Protein AF-A0A2D4H016-F1 (afdb_monomer_lite)

Organism: Micrurus corallinus (NCBI:txid54390)

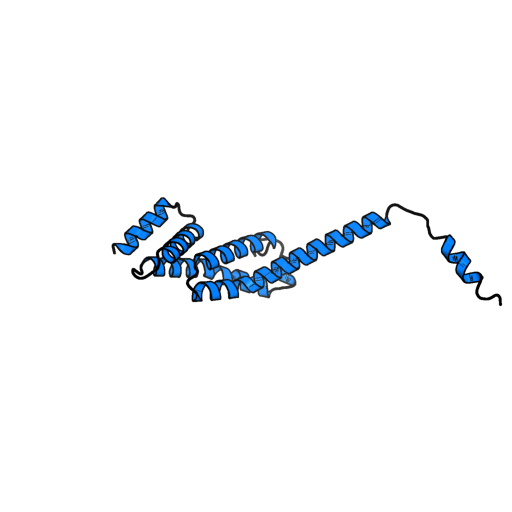InterPro domains:
  IPR033370 Conserved oligomeric Golgi complex subunit 1 [PTHR31658] (6-157)

Foldseek 3Di:
DPPPVVVVVVVPPPPPDDVVVVVVVVVVVVVVVVVVVLVVLVVLLVCLVVVLVVCVVVLQLLSSLVSLVSNVVSCVVQVCDPPDPDHRVVCVVPVVSNVSNVVSVVSLVVSLVSLLVVLQDPPDDPVSVVSSLVSNCSSVVDDNVVSVVVSVVSNVD

Structure (mmCIF, N/CA/C/O backbone):
data_AF-A0A2D4H016-F1
#
_entry.id   AF-A0A2D4H016-F1
#
loop_
_atom_site.group_PDB
_atom_site.id
_atom_site.type_symbol
_atom_site.label_atom_id
_atom_site.label_alt_id
_atom_site.label_comp_id
_atom_site.label_asym_id
_atom_site.label_entity_id
_atom_site.label_seq_id
_atom_site.pdbx_PDB_ins_code
_atom_site.Cartn_x
_atom_site.Cartn_y
_atom_site.Cartn_z
_atom_site.occupancy
_atom_site.B_iso_or_equiv
_atom_site.auth_seq_id
_atom_site.auth_comp_id
_atom_site.auth_asym_id
_atom_site.auth_atom_id
_atom_site.pdbx_PDB_model_num
ATOM 1 N N . LEU A 1 1 ? 37.019 41.163 -54.497 1.00 50.53 1 LEU A N 1
ATOM 2 C CA . LEU A 1 1 ? 35.552 41.278 -54.303 1.00 50.53 1 LEU A CA 1
ATOM 3 C C . LEU A 1 1 ? 34.779 40.263 -55.169 1.00 50.53 1 LEU A C 1
ATOM 5 O O . LEU A 1 1 ? 33.778 40.621 -55.766 1.00 50.53 1 LEU A O 1
ATOM 9 N N . GLU A 1 2 ? 35.175 38.981 -55.203 1.00 45.81 2 GLU A N 1
ATOM 10 C CA . GLU A 1 2 ? 34.427 37.949 -55.966 1.00 45.81 2 GLU A CA 1
ATOM 11 C C . GLU A 1 2 ? 34.214 36.617 -55.222 1.00 45.81 2 GLU A C 1
ATOM 13 O O . GLU A 1 2 ? 33.361 35.827 -55.610 1.00 45.81 2 GLU A O 1
ATOM 18 N N . ALA A 1 3 ? 34.868 36.389 -54.079 1.00 50.22 3 ALA A N 1
ATOM 19 C CA . ALA A 1 3 ? 34.752 35.121 -53.349 1.00 50.22 3 ALA A CA 1
ATOM 20 C C . ALA A 1 3 ? 33.462 34.965 -52.508 1.00 50.22 3 ALA A C 1
ATOM 22 O O . ALA A 1 3 ? 33.217 33.899 -51.952 1.00 50.22 3 ALA A O 1
ATOM 23 N N . VAL A 1 4 ? 32.614 35.999 -52.412 1.00 50.19 4 VAL A N 1
ATOM 24 C CA . VAL A 1 4 ? 31.429 35.990 -51.522 1.00 50.19 4 VAL A CA 1
ATOM 25 C C . VAL A 1 4 ? 30.113 35.707 -52.267 1.00 50.19 4 VAL A C 1
ATOM 27 O O . VAL A 1 4 ? 29.135 35.296 -51.648 1.00 50.19 4 VAL A O 1
ATOM 30 N N . ARG A 1 5 ? 30.070 35.810 -53.606 1.00 50.38 5 ARG A N 1
ATOM 31 C CA . ARG A 1 5 ? 28.840 35.512 -54.377 1.00 50.38 5 ARG A CA 1
ATOM 32 C C . ARG A 1 5 ? 28.595 34.014 -54.602 1.00 50.38 5 ARG A C 1
ATOM 34 O O . ARG A 1 5 ? 27.451 33.609 -54.783 1.00 50.38 5 ARG A O 1
ATOM 41 N N . GLY A 1 6 ? 29.629 33.174 -54.512 1.00 46.69 6 GLY A N 1
ATOM 42 C CA . GLY A 1 6 ? 29.517 31.727 -54.752 1.00 46.69 6 GLY A CA 1
ATOM 43 C C . GLY A 1 6 ? 28.760 30.939 -53.672 1.00 46.69 6 GLY A C 1
ATOM 44 O O . GLY A 1 6 ? 28.249 29.854 -53.948 1.00 46.69 6 GLY A O 1
ATOM 45 N N . LEU A 1 7 ? 28.634 31.475 -52.453 1.00 48.06 7 LEU A N 1
ATOM 46 C CA . LEU A 1 7 ? 28.024 30.754 -51.325 1.00 48.06 7 LEU A CA 1
ATOM 47 C C . LEU A 1 7 ? 26.525 31.035 -51.136 1.00 48.06 7 LEU A C 1
ATOM 49 O O . LEU A 1 7 ? 25.839 30.248 -50.485 1.00 48.06 7 LEU A O 1
ATOM 53 N N . GLN A 1 8 ? 25.975 32.087 -51.753 1.00 49.16 8 GLN A N 1
ATOM 54 C CA . GLN A 1 8 ? 24.530 32.353 -51.711 1.00 49.16 8 GLN A CA 1
ATOM 55 C C . GLN A 1 8 ? 23.734 31.529 -52.738 1.00 49.16 8 GLN A C 1
ATOM 57 O O . GLN A 1 8 ? 22.584 31.179 -52.471 1.00 49.16 8 GLN A O 1
ATOM 62 N N . GLN A 1 9 ? 24.348 31.108 -53.851 1.00 46.34 9 GLN A N 1
ATOM 63 C CA . GLN A 1 9 ? 23.662 30.337 -54.900 1.00 46.34 9 GLN A CA 1
ATOM 64 C C . GLN A 1 9 ? 23.293 28.903 -54.460 1.00 46.34 9 GLN A C 1
ATOM 66 O O . GLN A 1 9 ? 22.340 28.317 -54.974 1.00 46.34 9 GLN A O 1
ATOM 71 N N . ARG A 1 10 ? 24.007 28.322 -53.480 1.00 46.31 10 ARG A N 1
ATOM 72 C CA . ARG A 1 10 ? 23.733 26.958 -52.980 1.00 46.31 10 ARG A CA 1
ATOM 73 C C . ARG A 1 10 ? 22.577 26.873 -51.982 1.00 46.31 10 ARG A C 1
ATOM 75 O O . ARG A 1 10 ? 22.064 25.781 -51.757 1.00 46.31 10 ARG A O 1
ATOM 82 N N . ARG A 1 11 ? 22.115 27.995 -51.417 1.00 47.72 11 ARG A N 1
ATOM 83 C CA . ARG A 1 11 ? 21.019 27.992 -50.430 1.00 47.72 11 ARG A CA 1
ATOM 84 C C . ARG A 1 11 ? 19.624 27.966 -51.070 1.00 47.72 11 ARG A C 1
ATOM 86 O O . ARG A 1 11 ? 18.659 27.615 -50.399 1.00 47.72 11 ARG A O 1
ATOM 93 N N . ALA A 1 12 ? 19.515 28.266 -52.365 1.00 45.97 12 ALA A N 1
ATOM 94 C CA . ALA A 1 12 ? 18.236 28.334 -53.077 1.00 45.97 12 ALA A CA 1
ATOM 95 C C . ALA A 1 12 ? 17.761 26.999 -53.691 1.00 45.97 12 ALA A C 1
ATOM 97 O O . ALA A 1 12 ? 16.642 26.931 -54.187 1.00 45.97 12 ALA A O 1
ATOM 98 N N . ARG A 1 13 ? 18.566 25.924 -53.652 1.00 48.22 13 ARG A N 1
ATOM 99 C CA . ARG A 1 13 ? 18.246 24.644 -54.327 1.00 48.22 13 ARG A CA 1
ATOM 100 C C . ARG A 1 13 ? 17.843 23.481 -53.411 1.00 48.22 13 ARG A C 1
ATOM 102 O O . ARG A 1 13 ? 17.647 22.378 -53.898 1.00 48.22 13 ARG A O 1
ATOM 109 N N . GLY A 1 14 ? 17.688 23.723 -52.108 1.00 45.81 14 GLY A N 1
ATOM 110 C CA . GLY A 1 14 ? 17.360 22.687 -51.115 1.00 45.81 14 GLY A CA 1
ATOM 111 C C . GLY A 1 14 ? 15.971 22.791 -50.477 1.00 45.81 14 GLY A C 1
ATOM 112 O O . GLY A 1 14 ? 15.747 22.173 -49.444 1.00 45.81 14 GLY A O 1
ATOM 113 N N . ARG A 1 15 ? 15.047 23.593 -51.026 1.00 53.31 15 ARG A N 1
ATOM 114 C CA . ARG A 1 15 ? 13.637 23.606 -50.597 1.00 53.31 15 ARG A CA 1
ATOM 115 C C . ARG A 1 15 ? 12.779 22.860 -51.610 1.00 53.31 15 ARG A C 1
ATOM 117 O O . ARG A 1 15 ? 11.963 23.445 -52.308 1.00 53.31 15 ARG A O 1
ATOM 124 N N . THR A 1 16 ? 12.963 21.550 -51.662 1.00 45.12 16 THR A N 1
ATOM 125 C CA . THR A 1 16 ? 11.861 20.650 -51.984 1.00 45.12 16 THR A CA 1
ATOM 126 C C . THR A 1 16 ? 11.150 20.355 -50.669 1.00 45.12 16 THR A C 1
ATOM 128 O O . THR A 1 16 ? 11.602 19.589 -49.822 1.00 45.12 16 THR A O 1
ATOM 131 N N . THR A 1 17 ? 10.054 21.071 -50.454 1.00 52.75 17 THR A N 1
ATOM 132 C CA . THR A 1 17 ? 9.052 20.788 -49.431 1.00 52.75 17 THR A CA 1
ATOM 133 C C . THR A 1 17 ? 8.451 19.412 -49.704 1.00 52.75 17 THR A C 1
ATOM 135 O O . THR A 1 17 ? 7.525 19.280 -50.499 1.00 52.75 17 THR A O 1
ATOM 138 N N . GLY A 1 18 ? 9.014 18.382 -49.078 1.00 43.91 18 GLY A N 1
ATOM 139 C CA . GLY A 1 18 ? 8.369 17.083 -48.920 1.00 43.91 18 GLY A CA 1
ATOM 140 C C . GLY A 1 18 ? 7.632 17.030 -47.572 1.00 43.91 18 GLY A C 1
ATOM 141 O O . GLY A 1 18 ? 8.191 17.488 -46.573 1.00 43.91 18 GLY A O 1
ATOM 142 N N . PRO A 1 19 ? 6.424 16.446 -47.489 1.00 48.22 19 PRO A N 1
ATOM 143 C CA . PRO A 1 19 ? 5.633 16.340 -46.253 1.00 48.22 19 PRO A CA 1
ATOM 144 C C . PRO A 1 19 ? 6.236 15.403 -45.179 1.00 48.22 19 PRO A C 1
ATOM 146 O O . PRO A 1 19 ? 5.604 15.131 -44.166 1.00 48.22 19 PRO A O 1
ATOM 149 N N . ALA A 1 20 ? 7.466 14.910 -45.356 1.00 49.09 20 ALA A N 1
ATOM 150 C CA . ALA A 1 20 ? 8.107 13.955 -44.448 1.00 49.09 20 ALA A CA 1
ATOM 151 C C . ALA A 1 20 ? 8.695 14.589 -43.166 1.00 49.09 20 ALA A C 1
ATOM 153 O O . ALA A 1 20 ? 8.861 13.903 -42.159 1.00 49.09 20 ALA A O 1
ATOM 154 N N . ALA A 1 21 ? 9.004 15.893 -43.174 1.00 48.84 21 ALA A N 1
ATOM 155 C CA . ALA A 1 21 ? 9.687 16.552 -42.054 1.00 48.84 21 ALA A CA 1
ATOM 156 C C . ALA A 1 21 ? 8.771 16.872 -40.853 1.00 48.84 21 ALA A C 1
ATOM 158 O O . ALA A 1 21 ? 9.262 16.996 -39.731 1.00 48.84 21 ALA A O 1
ATOM 159 N N . SER A 1 22 ? 7.457 17.004 -41.061 1.00 50.78 22 SER A N 1
ATOM 160 C CA . SER A 1 22 ? 6.478 17.155 -39.972 1.00 50.78 22 SER A CA 1
ATOM 161 C C . SER A 1 22 ? 6.244 15.826 -39.251 1.00 50.78 22 SER A C 1
ATOM 163 O O . SER A 1 22 ? 6.325 15.775 -38.027 1.00 50.78 22 SER A O 1
ATOM 165 N N . SER A 1 23 ? 6.100 14.732 -40.004 1.00 50.94 23 SER A N 1
ATOM 166 C CA . SER A 1 23 ? 5.832 13.399 -39.448 1.00 50.94 23 SER A CA 1
ATOM 167 C C . SER A 1 23 ? 7.000 12.850 -38.604 1.00 50.94 23 SER A C 1
ATOM 169 O O . SER A 1 23 ? 6.782 12.217 -37.570 1.00 50.94 23 SER A O 1
ATOM 171 N N . GLN A 1 24 ? 8.254 13.169 -38.962 1.00 51.47 24 GLN A N 1
ATOM 172 C CA . GLN A 1 24 ? 9.437 12.818 -38.155 1.00 51.47 24 GLN A CA 1
ATOM 173 C C . GLN A 1 24 ? 9.555 13.629 -36.851 1.00 51.47 24 GLN A C 1
ATOM 175 O O . GLN A 1 24 ? 10.014 13.102 -35.842 1.00 51.47 24 GLN A O 1
ATOM 180 N N . ARG A 1 25 ? 9.127 14.899 -36.837 1.00 51.56 25 ARG A N 1
ATOM 181 C CA . ARG A 1 25 ? 9.142 15.724 -35.614 1.00 51.56 25 ARG A CA 1
ATOM 182 C C . ARG A 1 25 ? 8.066 15.285 -34.624 1.00 51.56 25 ARG A C 1
ATOM 184 O O . ARG A 1 25 ? 8.356 15.144 -33.439 1.00 51.56 25 ARG A O 1
ATOM 191 N N . GLU A 1 26 ? 6.864 15.000 -35.117 1.00 54.19 26 GLU A N 1
ATOM 192 C CA . GLU A 1 26 ? 5.745 14.505 -34.304 1.00 54.19 26 GLU A CA 1
ATOM 193 C C . GLU A 1 26 ? 6.074 13.163 -33.635 1.00 54.19 26 GLU A C 1
ATOM 195 O O . GLU A 1 26 ? 5.835 12.987 -32.441 1.00 54.19 26 GLU A O 1
ATOM 200 N N . THR A 1 27 ? 6.713 12.244 -34.365 1.00 56.69 27 THR A N 1
ATOM 201 C CA . THR A 1 27 ? 7.153 10.948 -33.817 1.00 56.69 27 THR A CA 1
ATOM 202 C C . THR A 1 27 ? 8.258 11.091 -32.768 1.00 56.69 27 THR A C 1
ATOM 204 O O . THR A 1 27 ? 8.210 10.409 -31.742 1.00 56.69 27 THR A O 1
ATOM 207 N N . THR A 1 28 ? 9.214 12.014 -32.948 1.00 62.28 28 THR A N 1
ATOM 208 C CA . THR A 1 28 ? 10.229 12.289 -31.915 1.00 62.28 28 THR A CA 1
ATOM 209 C C . THR A 1 28 ? 9.640 12.915 -30.647 1.00 62.28 28 THR A C 1
ATOM 211 O O . THR A 1 28 ? 9.977 12.463 -29.552 1.00 62.28 28 THR A O 1
ATOM 214 N N . CYS A 1 29 ? 8.712 13.873 -30.763 1.00 62.81 29 CYS A N 1
ATOM 215 C CA . CYS A 1 29 ? 8.044 14.485 -29.608 1.00 62.81 29 CYS A CA 1
ATOM 216 C C . CYS A 1 29 ? 7.231 13.457 -28.807 1.00 62.81 29 CYS A C 1
ATOM 218 O O . CYS A 1 29 ? 7.404 13.353 -27.595 1.00 62.81 29 CYS A O 1
ATOM 220 N N . GLN A 1 30 ? 6.445 12.608 -29.480 1.00 66.44 30 GLN A N 1
ATOM 221 C CA . GLN A 1 30 ? 5.689 11.540 -28.813 1.00 66.44 30 GLN A CA 1
ATOM 222 C C . GLN A 1 30 ? 6.597 10.512 -28.122 1.00 66.44 30 GLN A C 1
ATOM 224 O O . GLN A 1 30 ? 6.234 9.956 -27.084 1.00 66.44 30 GLN A O 1
ATOM 229 N N . SER A 1 31 ? 7.782 10.232 -28.675 1.00 72.69 31 SER A N 1
ATOM 230 C CA . SER A 1 31 ? 8.748 9.331 -28.033 1.00 72.69 31 SER A CA 1
ATOM 231 C C . SER A 1 31 ? 9.376 9.939 -26.772 1.00 72.69 31 SER A C 1
ATOM 233 O O . SER A 1 31 ? 9.548 9.235 -25.777 1.00 72.69 31 SER A O 1
ATOM 235 N N . GLN A 1 32 ? 9.642 11.251 -26.772 1.00 79.31 32 GLN A N 1
ATOM 236 C CA . GLN A 1 32 ? 10.148 11.974 -25.604 1.00 79.31 32 GLN A CA 1
ATOM 237 C C . GLN A 1 32 ? 9.106 12.061 -24.488 1.00 79.31 32 GLN A C 1
ATOM 239 O O . GLN A 1 32 ? 9.435 11.806 -23.335 1.00 79.31 32 GLN A O 1
ATOM 244 N N . GLU A 1 33 ? 7.845 12.350 -24.806 1.00 82.88 33 GLU A N 1
ATOM 245 C CA . GLU A 1 33 ? 6.759 12.375 -23.816 1.00 82.88 33 GLU A CA 1
ATOM 246 C C . GLU A 1 33 ? 6.587 11.021 -23.123 1.00 82.88 33 GLU A C 1
ATOM 248 O O . GLU A 1 33 ? 6.489 10.954 -21.898 1.00 82.88 33 GLU A O 1
ATOM 253 N N . LYS A 1 34 ? 6.634 9.925 -23.891 1.00 81.62 34 LYS A N 1
ATOM 254 C CA . LYS A 1 34 ? 6.607 8.560 -23.343 1.00 81.62 34 LYS A CA 1
ATOM 255 C C . LYS A 1 34 ? 7.812 8.284 -22.445 1.00 81.62 34 LYS A C 1
ATOM 257 O O . LYS A 1 34 ? 7.646 7.687 -21.384 1.00 81.62 34 LYS A O 1
ATOM 262 N N . PHE A 1 35 ? 9.001 8.747 -22.832 1.00 84.31 35 PHE A N 1
ATOM 263 C CA . PHE A 1 35 ? 10.209 8.623 -22.017 1.00 84.31 35 PHE A CA 1
ATOM 264 C C . PHE A 1 35 ? 10.095 9.394 -20.694 1.00 84.31 35 PHE A C 1
ATOM 266 O O . PHE A 1 35 ? 10.361 8.830 -19.635 1.00 84.31 35 PHE A O 1
ATOM 273 N N . TYR A 1 36 ? 9.654 10.654 -20.729 1.00 88.06 36 TYR A N 1
ATOM 274 C CA . TYR A 1 36 ? 9.467 11.456 -19.518 1.00 88.06 36 TYR A CA 1
ATOM 275 C C . TYR A 1 36 ? 8.354 10.910 -18.626 1.00 88.06 36 TYR A C 1
ATOM 277 O O . TYR A 1 36 ? 8.505 10.903 -17.407 1.00 88.06 36 TYR A O 1
ATOM 285 N N . CYS A 1 37 ? 7.268 10.402 -19.213 1.00 87.00 37 CYS A N 1
ATOM 286 C CA . CYS A 1 37 ? 6.205 9.732 -18.472 1.00 87.00 37 CYS A CA 1
ATOM 287 C C . CYS A 1 37 ? 6.743 8.496 -17.739 1.00 87.00 37 CYS A C 1
ATOM 289 O O . CYS A 1 37 ? 6.536 8.359 -16.534 1.00 87.00 37 CYS A O 1
ATOM 291 N N . LEU A 1 38 ? 7.511 7.651 -18.433 1.00 86.06 38 LEU A N 1
ATOM 292 C CA . LEU A 1 38 ? 8.148 6.477 -17.841 1.00 86.06 38 LEU A CA 1
ATOM 293 C C . LEU A 1 38 ? 9.123 6.864 -16.718 1.00 86.06 38 LEU A C 1
ATOM 295 O O . LEU A 1 38 ? 9.073 6.300 -15.626 1.00 86.06 38 LEU A O 1
ATOM 299 N N . ALA A 1 39 ? 9.980 7.857 -16.959 1.00 86.81 39 ALA A N 1
ATOM 300 C CA . ALA A 1 39 ? 10.924 8.354 -15.963 1.00 86.81 39 ALA A CA 1
ATOM 301 C C . ALA A 1 39 ? 10.204 8.905 -14.722 1.00 86.81 39 ALA A C 1
ATOM 303 O O . ALA A 1 39 ? 10.610 8.613 -13.600 1.00 86.81 39 ALA A O 1
ATOM 304 N N . ALA A 1 40 ? 9.106 9.645 -14.905 1.00 88.75 40 ALA A N 1
ATOM 305 C CA . ALA A 1 40 ? 8.291 10.154 -13.808 1.00 88.75 40 ALA A CA 1
ATOM 306 C C . ALA A 1 40 ? 7.612 9.025 -13.018 1.00 88.75 40 ALA A C 1
ATOM 308 O O . ALA A 1 40 ? 7.586 9.083 -11.792 1.00 88.75 40 ALA A O 1
ATOM 309 N N . GLN A 1 41 ? 7.109 7.982 -13.686 1.00 87.75 41 GLN A N 1
ATOM 310 C CA . GLN A 1 41 ? 6.530 6.805 -13.027 1.00 87.75 41 GLN A CA 1
ATOM 311 C C . GLN A 1 41 ? 7.569 6.055 -12.187 1.00 87.75 41 GLN A C 1
ATOM 313 O O . GLN A 1 41 ? 7.289 5.707 -11.041 1.00 87.75 41 GLN A O 1
ATOM 318 N N . ILE A 1 42 ? 8.778 5.853 -12.722 1.00 86.81 42 ILE A N 1
ATOM 319 C CA . ILE A 1 42 ? 9.895 5.236 -11.993 1.00 86.81 42 ILE A CA 1
ATOM 320 C C . ILE A 1 42 ? 10.296 6.104 -10.798 1.00 86.81 42 ILE A C 1
ATOM 322 O O . ILE A 1 42 ? 10.430 5.598 -9.685 1.00 86.81 42 ILE A O 1
ATOM 326 N N . GLN A 1 43 ? 10.442 7.413 -11.010 1.00 89.56 43 GLN A N 1
ATOM 327 C CA . GLN A 1 43 ? 10.803 8.349 -9.950 1.00 89.56 43 GLN A CA 1
ATOM 328 C C . GLN A 1 43 ? 9.750 8.361 -8.841 1.00 89.56 43 GLN A C 1
ATOM 330 O O . GLN A 1 43 ? 10.090 8.323 -7.664 1.00 89.56 43 GLN A O 1
ATOM 335 N N . LEU A 1 44 ? 8.467 8.358 -9.202 1.00 89.06 44 LEU A N 1
ATOM 336 C CA . LEU A 1 44 ? 7.375 8.285 -8.243 1.00 89.06 44 LEU A CA 1
ATOM 337 C C . LEU A 1 44 ? 7.420 6.971 -7.454 1.00 89.06 44 LEU A C 1
ATOM 339 O O . LEU A 1 44 ? 7.318 7.008 -6.230 1.00 89.06 44 LEU A O 1
ATOM 343 N N . LEU A 1 45 ? 7.650 5.835 -8.122 1.00 87.94 45 LEU A N 1
ATOM 344 C CA . LEU A 1 45 ? 7.763 4.526 -7.472 1.00 87.94 45 LEU A CA 1
ATOM 345 C C . LEU A 1 45 ? 8.903 4.484 -6.444 1.00 87.94 45 LEU A C 1
ATOM 347 O O . LEU A 1 45 ? 8.727 3.926 -5.365 1.00 87.94 45 LEU A O 1
ATOM 351 N N . LEU A 1 46 ? 10.044 5.108 -6.751 1.00 87.75 46 LEU A N 1
ATOM 352 C CA . LEU A 1 46 ? 11.198 5.174 -5.848 1.00 87.75 46 LEU A CA 1
ATOM 353 C C . LEU A 1 46 ? 10.932 6.001 -4.584 1.00 87.75 46 LEU A C 1
ATOM 355 O O . LEU A 1 46 ? 11.504 5.709 -3.540 1.00 87.75 46 LEU A O 1
ATOM 359 N N . GLN A 1 47 ? 10.068 7.013 -4.669 1.00 89.81 47 GLN A N 1
ATOM 360 C CA . GLN A 1 47 ? 9.760 7.922 -3.558 1.00 89.81 47 GLN A CA 1
ATOM 361 C C . GLN A 1 47 ? 8.639 7.399 -2.646 1.00 89.81 47 GLN A C 1
ATOM 363 O O . GLN A 1 47 ? 8.500 7.845 -1.508 1.00 89.81 47 GLN A O 1
ATOM 368 N N . ILE A 1 48 ? 7.805 6.471 -3.129 1.00 90.94 48 ILE A N 1
ATOM 369 C CA . ILE A 1 48 ? 6.648 5.965 -2.376 1.00 90.94 48 ILE A CA 1
ATOM 370 C C . ILE A 1 48 ? 7.030 5.285 -1.046 1.00 90.94 48 ILE A C 1
ATOM 372 O O . ILE A 1 48 ? 6.376 5.603 -0.054 1.00 90.94 48 ILE A O 1
ATOM 376 N N . PRO A 1 49 ? 8.037 4.393 -0.964 1.00 89.69 49 PRO A N 1
ATOM 377 C CA . PRO A 1 49 ? 8.375 3.703 0.284 1.00 89.69 49 PRO A CA 1
ATOM 378 C C . PRO A 1 49 ? 8.665 4.656 1.449 1.00 89.69 49 PRO A C 1
ATOM 380 O O . PRO A 1 49 ? 8.123 4.476 2.537 1.00 89.69 49 PRO A O 1
ATOM 383 N N . GLU A 1 50 ? 9.455 5.704 1.203 1.00 90.81 50 GLU A N 1
ATOM 384 C CA . GLU A 1 50 ? 9.775 6.729 2.203 1.00 90.81 50 GLU A CA 1
ATOM 385 C C . GLU A 1 50 ? 8.517 7.492 2.631 1.00 90.81 50 GLU A C 1
ATOM 387 O O . GLU A 1 50 ? 8.239 7.620 3.819 1.00 90.81 50 GLU A O 1
ATOM 392 N N . LYS A 1 51 ? 7.674 7.899 1.672 1.00 93.31 51 LYS A N 1
ATOM 393 C CA . LYS A 1 51 ? 6.414 8.595 1.974 1.00 93.31 51 LYS A CA 1
ATOM 394 C C . LYS A 1 51 ? 5.407 7.734 2.733 1.00 93.31 51 LYS A C 1
ATOM 396 O O . LYS A 1 51 ? 4.673 8.264 3.570 1.00 93.31 51 LYS A O 1
ATOM 401 N N . ILE A 1 52 ? 5.343 6.433 2.440 1.00 93.69 52 ILE A N 1
ATOM 402 C CA . ILE A 1 52 ? 4.524 5.483 3.201 1.00 93.69 52 ILE A CA 1
ATOM 403 C C . ILE A 1 52 ? 5.021 5.459 4.641 1.00 93.69 52 ILE A C 1
ATOM 405 O O . ILE A 1 52 ? 4.217 5.643 5.551 1.00 93.69 52 ILE A O 1
ATOM 409 N N . TRP A 1 53 ? 6.330 5.302 4.839 1.00 91.94 53 TRP A N 1
ATOM 410 C CA . TRP A 1 53 ? 6.925 5.254 6.169 1.00 91.94 53 TRP A CA 1
ATOM 411 C C . TRP A 1 53 ? 6.662 6.537 6.966 1.00 91.94 53 TRP A C 1
ATOM 413 O O . TRP A 1 53 ? 6.106 6.467 8.058 1.00 91.94 53 TRP A O 1
ATOM 423 N N . SER A 1 54 ? 6.918 7.715 6.389 1.00 94.50 54 SER A N 1
ATOM 424 C CA . SER A 1 54 ? 6.633 8.999 7.051 1.00 94.50 54 SER A CA 1
ATOM 425 C C . SER A 1 54 ? 5.146 9.183 7.384 1.00 94.50 54 SER A C 1
ATOM 427 O O . SER A 1 54 ? 4.797 9.744 8.425 1.00 94.50 54 SER A O 1
ATOM 429 N N . SER A 1 55 ? 4.247 8.694 6.519 1.00 94.06 55 SER A N 1
ATOM 430 C CA . SER A 1 55 ? 2.800 8.721 6.781 1.00 94.06 55 SER A CA 1
ATOM 431 C C . SER A 1 55 ? 2.422 7.788 7.933 1.00 94.06 55 SER A C 1
ATOM 433 O O . SER A 1 55 ? 1.584 8.147 8.757 1.00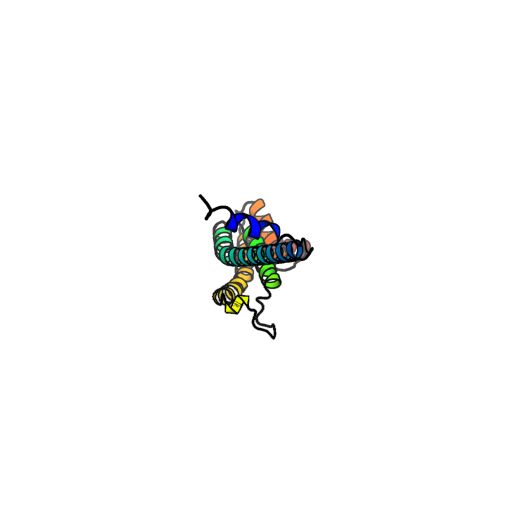 94.06 55 SER A O 1
ATOM 435 N N . MET A 1 56 ? 3.052 6.613 8.019 1.00 93.25 56 MET A N 1
ATOM 436 C CA . MET A 1 56 ? 2.859 5.664 9.117 1.00 93.25 56 MET A CA 1
ATOM 437 C C . MET A 1 56 ? 3.371 6.216 10.451 1.00 93.25 56 MET A C 1
ATOM 439 O O . MET A 1 56 ? 2.652 6.133 11.442 1.00 93.25 56 MET A O 1
ATOM 443 N N . GLU A 1 57 ? 4.550 6.844 10.473 1.00 92.88 57 GLU A N 1
ATOM 444 C CA . GLU A 1 57 ? 5.095 7.515 11.666 1.00 92.88 57 GLU A CA 1
ATOM 445 C C . GLU A 1 57 ? 4.180 8.648 12.152 1.00 92.88 57 GLU A C 1
ATOM 447 O O . GLU A 1 57 ? 3.997 8.846 13.351 1.00 92.88 57 GLU A O 1
ATOM 452 N N . SER A 1 58 ? 3.528 9.343 11.217 1.00 93.12 58 SER A N 1
ATOM 453 C CA . SER A 1 58 ? 2.537 10.384 11.515 1.00 93.12 58 SER A CA 1
ATOM 454 C C . SER A 1 58 ? 1.139 9.833 11.845 1.00 93.12 58 SER A C 1
ATOM 456 O O . SER A 1 58 ? 0.202 10.615 11.988 1.00 93.12 58 SER A O 1
ATOM 458 N N . SER A 1 59 ? 0.964 8.506 11.937 1.00 90.75 59 SER A N 1
ATOM 459 C CA . SER A 1 59 ? -0.326 7.816 12.146 1.00 90.75 59 SER A CA 1
ATOM 460 C C . SER A 1 59 ? -1.401 8.089 11.075 1.00 90.75 59 SER A C 1
ATOM 462 O O . SER A 1 59 ? -2.590 7.870 11.301 1.00 90.75 59 SER A O 1
ATOM 464 N N . GLN A 1 60 ? -1.005 8.537 9.879 1.00 94.00 60 GLN A N 1
ATOM 465 C CA . GLN A 1 60 ? -1.899 8.821 8.748 1.00 94.00 60 GLN A CA 1
ATOM 466 C C . GLN A 1 60 ? -2.067 7.580 7.860 1.00 94.00 60 GLN A C 1
ATOM 468 O O . GLN A 1 60 ? -1.591 7.518 6.720 1.00 94.00 60 GLN A O 1
ATOM 473 N N . TYR A 1 61 ? -2.746 6.556 8.379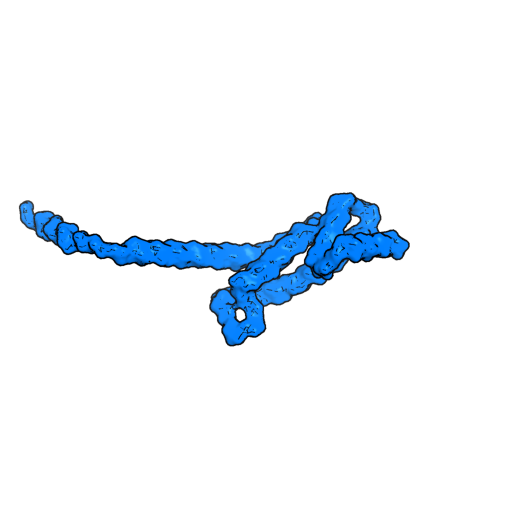 1.00 94.75 61 TYR A N 1
ATOM 474 C CA . TYR A 1 61 ? -2.831 5.250 7.710 1.00 94.75 61 TYR A CA 1
ATOM 475 C C . TYR A 1 61 ? -3.591 5.280 6.380 1.00 94.75 61 TYR A C 1
ATOM 477 O O . TYR A 1 61 ? -3.233 4.554 5.454 1.00 94.75 61 TYR A O 1
ATOM 485 N N . LEU A 1 62 ? -4.589 6.155 6.225 1.00 95.88 62 LEU A N 1
ATOM 486 C CA . LEU A 1 62 ? -5.291 6.304 4.948 1.00 95.88 62 LEU A CA 1
ATOM 487 C C . LEU A 1 62 ? -4.374 6.867 3.853 1.00 95.88 62 LEU A C 1
ATOM 489 O O . LEU A 1 62 ? -4.429 6.416 2.707 1.00 95.88 62 LEU A O 1
ATOM 493 N N . SER A 1 63 ? -3.509 7.824 4.205 1.00 95.81 63 SER A N 1
ATOM 494 C CA . SER A 1 63 ? -2.496 8.364 3.291 1.00 95.81 63 SER A CA 1
ATOM 495 C C . SER A 1 63 ? -1.503 7.274 2.873 1.00 95.81 63 SER A C 1
ATOM 497 O O . SER A 1 63 ? -1.293 7.055 1.677 1.00 95.81 63 SER A O 1
ATOM 499 N N . ALA A 1 64 ? -0.987 6.510 3.844 1.00 95.50 64 ALA A N 1
ATOM 500 C CA . ALA A 1 64 ? -0.108 5.368 3.592 1.00 95.50 64 ALA A CA 1
ATOM 501 C C . ALA A 1 64 ? -0.762 4.335 2.652 1.00 95.50 64 ALA A C 1
ATOM 503 O O . ALA A 1 64 ? -0.145 3.894 1.682 1.00 95.50 64 ALA A O 1
ATOM 504 N N . THR A 1 65 ? -2.039 4.013 2.873 1.00 95.75 65 THR A N 1
ATOM 505 C CA . THR A 1 65 ? -2.809 3.091 2.026 1.00 95.75 65 THR A CA 1
ATOM 506 C C . THR A 1 65 ? -2.989 3.608 0.602 1.00 95.75 65 THR A C 1
ATOM 508 O O . THR A 1 65 ? -2.802 2.851 -0.348 1.00 95.75 65 THR A O 1
ATOM 511 N N . ARG A 1 66 ? -3.287 4.897 0.405 1.00 95.25 66 ARG A N 1
ATOM 512 C CA . ARG A 1 66 ? -3.392 5.488 -0.943 1.00 95.25 66 ARG A CA 1
ATOM 513 C C . ARG A 1 66 ? -2.072 5.402 -1.707 1.00 95.25 66 ARG A C 1
ATOM 515 O O . ARG A 1 66 ? -2.072 5.041 -2.882 1.00 95.25 66 ARG A O 1
ATOM 522 N N . LEU A 1 67 ? -0.956 5.701 -1.041 1.00 94.12 67 LEU A N 1
ATOM 523 C CA . LEU A 1 67 ? 0.383 5.577 -1.622 1.00 94.12 67 LEU A CA 1
ATOM 524 C C . LEU A 1 67 ? 0.716 4.120 -1.970 1.00 94.12 67 LEU A C 1
ATOM 526 O O . LEU A 1 67 ? 1.275 3.855 -3.034 1.00 94.12 67 LEU A O 1
ATOM 530 N N . TYR A 1 68 ? 0.324 3.173 -1.116 1.00 93.50 68 TYR A N 1
ATOM 531 C CA . TYR A 1 68 ? 0.466 1.746 -1.390 1.00 93.50 68 TYR A CA 1
ATOM 532 C C . TYR A 1 68 ? -0.344 1.308 -2.621 1.00 93.50 68 TYR A C 1
ATOM 534 O O . TYR A 1 68 ? 0.208 0.686 -3.528 1.00 93.50 68 TYR A O 1
ATOM 542 N N . LEU A 1 69 ? -1.623 1.682 -2.714 1.00 92.81 69 LEU A N 1
ATOM 543 C CA . LEU A 1 69 ? -2.466 1.351 -3.869 1.00 92.81 69 LEU A CA 1
ATOM 544 C C . LEU A 1 69 ? -1.931 1.985 -5.163 1.00 92.81 69 LEU A C 1
ATOM 546 O O . LEU A 1 69 ? -1.937 1.346 -6.216 1.00 92.81 69 LEU A O 1
ATOM 550 N N . LEU A 1 70 ? -1.397 3.208 -5.082 1.00 91.56 70 LEU A N 1
ATOM 551 C CA . LEU A 1 70 ? -0.706 3.856 -6.196 1.00 91.56 70 LEU A CA 1
ATOM 552 C C . LEU A 1 70 ? 0.542 3.070 -6.623 1.00 91.56 70 LEU A C 1
ATOM 554 O O . LEU A 1 70 ? 0.747 2.870 -7.817 1.00 91.56 70 LEU A O 1
ATOM 558 N N . CYS A 1 71 ? 1.344 2.577 -5.675 1.00 89.81 71 CYS A N 1
ATOM 559 C CA . CYS A 1 71 ? 2.484 1.700 -5.960 1.00 89.81 71 CYS A CA 1
ATOM 560 C C . CYS A 1 71 ? 2.046 0.432 -6.704 1.00 89.81 71 CYS A C 1
ATOM 562 O O . CYS A 1 71 ? 2.640 0.082 -7.724 1.00 89.81 71 CYS A O 1
ATOM 564 N N . CYS A 1 72 ? 0.968 -0.219 -6.254 1.00 88.75 72 CYS A N 1
ATOM 565 C CA . CYS A 1 72 ? 0.400 -1.382 -6.939 1.00 88.75 72 CYS A CA 1
ATOM 566 C C . CYS A 1 72 ? -0.029 -1.052 -8.376 1.00 88.75 72 CYS A C 1
ATOM 568 O O . CYS A 1 72 ? 0.257 -1.822 -9.292 1.00 88.75 72 CYS A O 1
ATOM 570 N N . HIS A 1 73 ? -0.664 0.101 -8.589 1.00 89.25 73 HIS A N 1
ATOM 571 C CA . HIS A 1 73 ? -1.069 0.543 -9.921 1.00 89.25 73 HIS A CA 1
ATOM 572 C C . HIS A 1 73 ? 0.136 0.821 -10.835 1.00 89.25 73 HIS A C 1
ATOM 574 O O . HIS A 1 73 ? 0.187 0.329 -11.962 1.00 89.25 73 HIS A O 1
ATOM 580 N N . LEU A 1 74 ? 1.143 1.548 -10.337 1.00 86.88 74 LEU A N 1
ATOM 581 C CA . LEU A 1 74 ? 2.382 1.830 -11.069 1.00 86.88 74 LEU A CA 1
ATOM 582 C C . LEU A 1 74 ? 3.138 0.547 -11.423 1.00 86.88 74 LEU A C 1
ATOM 584 O O . LEU A 1 74 ? 3.679 0.446 -12.521 1.00 86.88 74 LEU A O 1
ATOM 588 N N . ARG A 1 75 ? 3.134 -0.453 -10.534 1.00 83.88 75 ARG A N 1
ATOM 589 C CA . ARG A 1 75 ? 3.727 -1.767 -10.807 1.00 83.88 75 ARG A CA 1
ATOM 590 C C . ARG A 1 75 ? 3.090 -2.439 -12.023 1.00 83.88 75 ARG A C 1
ATOM 592 O O . ARG A 1 75 ? 3.818 -2.956 -12.868 1.00 83.88 75 ARG A O 1
ATOM 599 N N . GLY A 1 76 ? 1.760 -2.380 -12.121 1.00 83.19 76 GLY A N 1
ATOM 600 C CA . GLY A 1 76 ? 1.010 -2.894 -13.268 1.00 83.19 76 GLY A CA 1
AT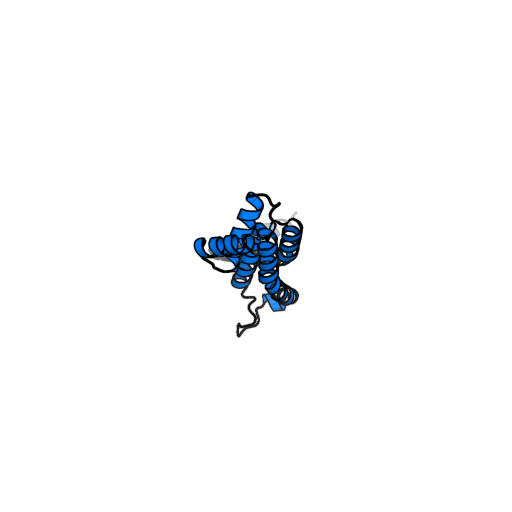OM 601 C C . GLY A 1 76 ? 1.307 -2.127 -14.559 1.00 83.19 76 GLY A C 1
ATOM 602 O O . GLY A 1 76 ? 1.534 -2.744 -15.597 1.00 83.19 76 GLY A O 1
ATOM 603 N N . LEU A 1 77 ? 1.387 -0.792 -14.495 1.00 82.69 77 LEU A N 1
ATOM 604 C CA . LEU A 1 77 ? 1.730 0.045 -15.655 1.00 82.69 77 LEU A CA 1
ATOM 605 C C . LEU A 1 77 ? 3.148 -0.218 -16.180 1.00 82.69 77 LEU A C 1
ATOM 607 O O . LEU A 1 77 ? 3.363 -0.260 -17.389 1.00 82.69 77 LEU A O 1
ATOM 611 N N . LEU A 1 78 ? 4.107 -0.412 -15.275 1.00 79.44 78 LEU A N 1
ATOM 612 C CA . LEU A 1 78 ? 5.516 -0.646 -15.596 1.00 79.44 78 LEU A CA 1
ATOM 613 C C . LEU A 1 78 ? 5.832 -2.126 -15.887 1.00 79.44 78 LEU A C 1
ATOM 615 O O . LEU A 1 78 ? 6.986 -2.454 -16.174 1.00 79.44 78 LEU A O 1
ATOM 619 N N . GLN A 1 79 ? 4.828 -3.013 -15.805 1.00 73.00 79 GLN A N 1
ATOM 620 C CA . GLN A 1 79 ? 4.959 -4.465 -15.981 1.00 73.00 79 GLN A CA 1
ATOM 621 C C . GLN A 1 79 ? 6.131 -5.044 -15.169 1.00 73.00 79 GLN A C 1
ATOM 623 O O . GLN A 1 79 ? 6.920 -5.845 -15.665 1.00 73.00 79 GLN A O 1
ATOM 628 N N . LEU A 1 80 ? 6.286 -4.606 -13.915 1.00 67.38 80 LEU A N 1
ATOM 629 C CA . LEU A 1 80 ? 7.394 -5.046 -13.051 1.00 67.38 80 LEU A CA 1
ATOM 630 C C . LEU A 1 80 ? 7.121 -6.410 -12.394 1.00 67.38 80 LEU A C 1
ATOM 632 O O . LEU A 1 80 ? 7.864 -6.818 -11.501 1.00 67.38 80 LEU A O 1
ATOM 636 N N . ASP A 1 81 ? 6.052 -7.101 -12.792 1.00 62.62 81 ASP A N 1
ATOM 637 C CA . ASP A 1 81 ? 5.721 -8.418 -12.267 1.00 62.62 81 ASP A CA 1
ATOM 638 C C . ASP A 1 81 ? 6.687 -9.468 -12.840 1.00 62.62 81 ASP A C 1
ATOM 640 O O . ASP A 1 81 ? 6.804 -9.675 -14.053 1.00 62.62 81 ASP A O 1
ATOM 644 N N . SER A 1 82 ? 7.377 -10.157 -11.932 1.00 55.44 82 SER A N 1
ATOM 645 C CA . SER A 1 82 ? 8.380 -11.192 -12.212 1.00 55.44 82 SER A CA 1
ATOM 646 C C . SER A 1 82 ? 7.818 -12.466 -12.856 1.00 55.44 82 SER A C 1
ATOM 648 O O . SER A 1 82 ? 8.583 -13.365 -13.192 1.00 55.44 82 SER A O 1
ATOM 650 N N . SER A 1 83 ? 6.496 -12.561 -13.022 1.00 54.00 83 SER A N 1
ATOM 651 C CA . SER A 1 83 ? 5.791 -13.689 -13.641 1.00 54.00 83 SER A CA 1
ATOM 652 C C . SER A 1 83 ? 5.665 -13.581 -15.163 1.00 54.00 83 SER A C 1
ATOM 654 O O . SER A 1 83 ? 5.204 -14.524 -15.806 1.00 54.00 83 SER A O 1
ATOM 656 N N . SER A 1 84 ? 6.060 -12.452 -15.756 1.00 54.53 84 SER A N 1
ATOM 657 C CA . SER A 1 84 ? 6.073 -12.298 -17.208 1.00 54.53 84 SER A CA 1
ATOM 658 C C . SER A 1 84 ? 7.237 -13.088 -17.826 1.00 54.53 84 SER A C 1
ATOM 660 O O . SER A 1 84 ? 8.382 -12.999 -17.392 1.00 54.53 84 SER A O 1
ATOM 662 N N . THR A 1 85 ? 6.949 -13.874 -18.870 1.00 53.22 85 THR A N 1
ATOM 663 C CA . THR A 1 85 ? 7.923 -14.696 -19.624 1.00 53.22 85 THR A CA 1
ATOM 664 C C . THR A 1 85 ? 9.075 -13.875 -20.227 1.00 53.22 85 THR A C 1
ATOM 666 O O . THR A 1 85 ? 10.098 -14.429 -20.625 1.00 53.22 85 THR A O 1
ATOM 669 N N . HIS A 1 86 ? 8.938 -12.548 -20.263 1.00 56.88 86 HIS A N 1
ATOM 670 C CA . HIS A 1 86 ? 9.951 -11.612 -20.723 1.00 56.88 86 HIS A CA 1
ATOM 671 C C . HIS A 1 86 ? 10.359 -10.687 -19.577 1.00 56.88 86 HIS A C 1
ATOM 673 O O . HIS A 1 86 ? 9.535 -9.961 -19.033 1.00 56.88 86 HIS A O 1
ATOM 679 N N . TYR A 1 87 ? 11.647 -10.688 -19.235 1.00 60.88 87 TYR A N 1
ATOM 680 C CA . TYR A 1 87 ? 12.204 -9.769 -18.248 1.00 60.88 87 TYR A CA 1
ATOM 681 C C . TYR A 1 87 ? 11.984 -8.315 -18.701 1.00 60.88 87 TYR A C 1
ATOM 683 O O . TYR A 1 87 ? 12.421 -7.935 -19.790 1.00 60.88 87 TYR A O 1
ATOM 691 N N . SER A 1 88 ? 11.287 -7.511 -17.888 1.00 68.88 88 SER A N 1
ATOM 692 C CA . SER A 1 88 ? 10.971 -6.119 -18.233 1.00 68.88 88 SER A CA 1
ATOM 693 C C . SER A 1 88 ? 12.263 -5.327 -18.499 1.00 68.88 88 SER A C 1
ATOM 695 O O . SER A 1 88 ? 13.162 -5.328 -17.650 1.00 68.88 88 SER A O 1
ATOM 697 N N . PRO A 1 89 ? 12.383 -4.608 -19.634 1.00 70.06 89 PRO A N 1
ATOM 698 C CA . PRO A 1 89 ? 13.584 -3.831 -19.957 1.00 70.06 89 PRO A CA 1
ATOM 699 C C . PRO A 1 89 ? 13.878 -2.758 -18.898 1.00 70.06 89 PRO A C 1
ATOM 701 O O . PRO A 1 89 ? 15.029 -2.388 -18.682 1.00 70.06 89 PRO A O 1
ATOM 704 N N . ILE A 1 90 ? 12.851 -2.312 -18.168 1.00 71.56 90 ILE A N 1
ATOM 705 C CA . ILE A 1 90 ? 12.979 -1.366 -17.055 1.00 71.56 90 ILE A CA 1
ATOM 706 C C . ILE A 1 90 ? 13.718 -2.009 -15.876 1.00 71.56 90 ILE A C 1
ATOM 708 O O . ILE A 1 90 ? 14.590 -1.376 -15.288 1.00 71.56 90 ILE A O 1
ATOM 712 N N . LEU A 1 91 ? 13.429 -3.274 -15.552 1.00 68.31 91 LEU A N 1
ATOM 713 C CA . LEU A 1 91 ? 14.133 -4.016 -14.499 1.00 68.31 91 LEU A CA 1
ATOM 714 C C . LEU A 1 91 ? 15.572 -4.375 -14.892 1.00 68.31 91 LEU A C 1
ATOM 716 O O . LEU A 1 91 ? 16.406 -4.590 -14.012 1.00 68.31 91 LEU A O 1
ATOM 720 N N . ALA A 1 92 ? 15.885 -4.417 -16.192 1.00 69.62 92 ALA A N 1
ATOM 721 C CA . ALA A 1 92 ? 17.260 -4.571 -16.676 1.00 69.62 92 ALA A CA 1
ATOM 722 C C . ALA A 1 92 ? 18.084 -3.308 -16.440 1.00 69.62 92 ALA A C 1
ATOM 724 O O . ALA A 1 92 ? 19.227 -3.391 -16.000 1.00 69.62 92 ALA A O 1
ATOM 725 N N . CYS A 1 93 ? 17.487 -2.140 -16.670 1.00 75.25 93 CYS A N 1
ATOM 726 C CA . CYS A 1 93 ? 18.137 -0.863 -16.401 1.00 75.25 93 CYS A CA 1
ATOM 727 C C . CYS A 1 93 ? 18.154 -0.508 -14.904 1.00 75.25 93 CYS A C 1
ATOM 729 O O . CYS A 1 93 ? 19.100 0.119 -14.435 1.00 75.25 93 CYS A O 1
ATOM 731 N N . PHE A 1 94 ? 17.130 -0.912 -14.146 1.00 77.12 94 PHE A N 1
ATOM 732 C CA . PHE A 1 94 ? 16.935 -0.525 -12.748 1.00 77.12 94 PHE A CA 1
ATOM 733 C C . PHE A 1 94 ? 16.606 -1.736 -11.855 1.00 77.12 94 PHE A C 1
ATOM 735 O O . PHE A 1 94 ? 15.487 -1.854 -11.346 1.00 77.12 94 PHE A O 1
ATOM 742 N N . PRO A 1 95 ? 17.578 -2.624 -11.581 1.00 77.31 95 PRO A N 1
ATOM 743 C CA . PRO A 1 95 ? 17.359 -3.819 -10.758 1.00 77.31 95 PRO A CA 1
ATOM 744 C C . PRO A 1 95 ? 16.929 -3.491 -9.320 1.00 77.31 95 PRO A C 1
ATOM 746 O O . PRO A 1 95 ? 16.251 -4.284 -8.668 1.00 77.31 95 PRO A O 1
ATOM 749 N N . ILE A 1 96 ? 17.256 -2.292 -8.825 1.00 81.19 96 ILE A N 1
ATOM 750 C CA . ILE A 1 96 ? 16.812 -1.832 -7.506 1.00 81.19 96 ILE A CA 1
ATOM 751 C C . ILE A 1 96 ? 15.283 -1.741 -7.391 1.00 81.19 96 ILE A C 1
ATOM 753 O O . ILE A 1 96 ? 14.749 -1.949 -6.302 1.00 81.19 96 ILE A O 1
ATOM 757 N N . LEU A 1 97 ? 14.569 -1.510 -8.501 1.00 77.12 97 LEU A N 1
ATOM 758 C CA . LEU A 1 97 ? 13.106 -1.469 -8.508 1.00 77.12 97 LEU A CA 1
ATOM 759 C C . LEU A 1 97 ? 12.506 -2.832 -8.165 1.00 77.12 97 LEU A C 1
ATOM 761 O O . LEU A 1 97 ? 11.527 -2.877 -7.428 1.00 77.12 97 LEU A O 1
ATOM 765 N N . ALA A 1 98 ? 13.118 -3.939 -8.604 1.00 73.75 98 ALA A N 1
ATOM 766 C CA . ALA A 1 98 ? 12.654 -5.280 -8.243 1.00 73.75 98 ALA A CA 1
ATOM 767 C C . ALA A 1 98 ? 12.691 -5.487 -6.722 1.00 73.75 98 ALA A C 1
ATOM 769 O O . ALA A 1 98 ? 11.733 -5.980 -6.127 1.00 73.75 98 ALA A O 1
ATOM 770 N N . ARG A 1 99 ? 13.774 -5.041 -6.070 1.00 77.06 99 ARG A N 1
ATOM 771 C CA . ARG A 1 99 ? 13.919 -5.135 -4.612 1.00 77.06 99 ARG A CA 1
ATOM 772 C C . ARG A 1 99 ? 12.938 -4.224 -3.872 1.00 77.06 99 ARG A C 1
ATOM 774 O O . ARG A 1 99 ? 12.360 -4.653 -2.879 1.00 77.06 99 ARG A O 1
ATOM 781 N N . GLN A 1 100 ? 12.730 -2.998 -4.355 1.00 77.50 100 GLN A N 1
ATOM 782 C CA . GLN A 1 100 ? 11.766 -2.051 -3.777 1.00 77.50 100 GLN A CA 1
ATOM 783 C C . GLN A 1 100 ? 10.329 -2.572 -3.876 1.00 77.50 100 GLN A C 1
ATOM 785 O O . GLN A 1 100 ? 9.582 -2.540 -2.903 1.00 77.50 100 GLN A O 1
ATOM 790 N N . VAL A 1 101 ? 9.960 -3.128 -5.029 1.00 73.12 101 VAL A N 1
ATOM 791 C CA . VAL A 1 101 ? 8.648 -3.739 -5.260 1.00 73.12 101 VAL A CA 1
ATOM 792 C C . VAL A 1 101 ? 8.425 -4.952 -4.356 1.00 73.12 101 VAL A C 1
ATOM 794 O O . VAL A 1 101 ? 7.342 -5.100 -3.789 1.00 73.12 101 VAL A O 1
ATOM 797 N N . ALA A 1 102 ? 9.442 -5.802 -4.188 1.00 76.44 102 ALA A N 1
ATOM 798 C CA . ALA A 1 102 ? 9.369 -6.936 -3.272 1.00 76.44 102 ALA A CA 1
ATOM 799 C C . ALA A 1 102 ? 9.182 -6.467 -1.820 1.00 76.44 102 ALA A C 1
ATOM 801 O O . ALA A 1 102 ? 8.294 -6.961 -1.127 1.00 76.44 102 ALA A O 1
ATOM 802 N N . ALA A 1 103 ? 9.943 -5.460 -1.382 1.00 75.12 103 ALA A N 1
ATOM 803 C CA . ALA A 1 103 ? 9.798 -4.869 -0.052 1.00 75.12 103 ALA A CA 1
ATOM 804 C C . ALA A 1 103 ? 8.421 -4.214 0.151 1.00 75.12 103 ALA A C 1
ATOM 806 O O . ALA A 1 103 ? 7.848 -4.310 1.235 1.00 75.12 103 ALA A O 1
ATOM 807 N N . ALA A 1 104 ? 7.846 -3.623 -0.901 1.00 75.88 104 ALA A N 1
ATOM 808 C CA . ALA A 1 104 ? 6.541 -2.978 -0.833 1.00 75.88 104 ALA A CA 1
ATOM 809 C C . ALA A 1 104 ? 5.390 -3.944 -0.510 1.00 75.88 104 ALA A C 1
ATOM 811 O O . ALA A 1 104 ? 4.346 -3.505 -0.028 1.00 75.88 104 ALA A O 1
ATOM 812 N N . SER A 1 105 ? 5.572 -5.255 -0.715 1.00 75.06 105 SER A N 1
ATOM 813 C CA . SER A 1 105 ? 4.587 -6.268 -0.311 1.00 75.06 105 SER A CA 1
ATOM 814 C C . SER A 1 105 ? 4.311 -6.255 1.199 1.00 75.06 105 SER A C 1
ATOM 816 O O . SER A 1 105 ? 3.165 -6.446 1.608 1.00 75.06 105 SER A O 1
ATOM 818 N N . HIS A 1 106 ? 5.317 -5.930 2.017 1.00 87.06 106 HIS A N 1
ATOM 819 C CA . HIS A 1 106 ? 5.182 -5.853 3.470 1.00 87.06 106 HIS A CA 1
ATOM 820 C C . HIS A 1 106 ? 4.370 -4.641 3.933 1.00 87.06 106 HIS A C 1
ATOM 822 O O . HIS A 1 106 ? 3.751 -4.697 4.995 1.00 87.06 106 HIS A O 1
ATOM 828 N N . PHE A 1 107 ? 4.298 -3.564 3.140 1.00 90.25 107 PHE A N 1
ATOM 829 C CA . PHE A 1 107 ? 3.538 -2.378 3.537 1.00 90.25 107 PHE A CA 1
ATOM 830 C C . PHE A 1 107 ? 2.052 -2.682 3.733 1.00 90.25 107 PHE A C 1
ATOM 832 O O . PHE A 1 107 ? 1.472 -2.168 4.683 1.00 90.25 107 PHE A O 1
ATOM 839 N N . ARG A 1 108 ? 1.445 -3.567 2.925 1.00 92.50 108 ARG A N 1
ATOM 840 C CA . ARG A 1 108 ? 0.030 -3.951 3.105 1.00 92.50 108 ARG A CA 1
ATOM 841 C C . ARG A 1 108 ? -0.225 -4.493 4.506 1.00 92.50 108 ARG A C 1
ATOM 843 O O . ARG A 1 108 ? -1.112 -3.999 5.194 1.00 92.50 108 ARG A O 1
ATOM 850 N N . SER A 1 109 ? 0.552 -5.493 4.924 1.00 92.81 109 SER A N 1
ATOM 851 C CA . SER A 1 109 ? 0.384 -6.124 6.235 1.00 92.81 109 SER A CA 1
ATOM 852 C C . SER A 1 109 ? 0.678 -5.155 7.372 1.00 92.81 109 SER A C 1
ATOM 854 O O . SER A 1 109 ? -0.084 -5.112 8.333 1.00 92.81 109 SER A O 1
ATOM 856 N N . THR A 1 110 ? 1.732 -4.344 7.254 1.00 94.50 110 THR A N 1
ATOM 857 C CA . THR A 1 110 ? 2.119 -3.418 8.323 1.00 94.50 110 THR A CA 1
ATOM 858 C C . THR A 1 110 ? 1.098 -2.293 8.482 1.00 94.50 110 THR A C 1
ATOM 860 O O . THR A 1 110 ? 0.648 -2.042 9.593 1.00 94.50 110 THR A O 1
ATOM 863 N N . ILE A 1 111 ? 0.656 -1.654 7.389 1.00 94.75 111 ILE A N 1
ATOM 864 C CA . ILE A 1 111 ? -0.371 -0.599 7.451 1.00 94.75 111 ILE A CA 1
ATOM 865 C C . ILE A 1 111 ? -1.681 -1.162 8.021 1.00 94.75 111 ILE A C 1
ATOM 867 O O . ILE A 1 111 ? -2.335 -0.523 8.847 1.00 94.75 111 ILE A O 1
ATOM 871 N N . LEU A 1 112 ? -2.067 -2.375 7.617 1.00 94.19 112 LEU A N 1
ATOM 872 C CA . LEU A 1 112 ? -3.271 -3.030 8.119 1.00 94.19 112 LEU A CA 1
ATOM 873 C C . LEU A 1 112 ? -3.177 -3.356 9.616 1.00 94.19 112 LEU A C 1
ATOM 875 O O . LEU A 1 112 ? -4.114 -3.096 10.368 1.00 94.19 112 LEU A O 1
ATOM 879 N N . GLN A 1 113 ? -2.047 -3.900 10.064 1.00 94.19 113 GLN A N 1
ATOM 880 C CA . GLN A 1 113 ? -1.821 -4.211 11.472 1.00 94.19 113 GLN A CA 1
ATOM 881 C C . GLN A 1 113 ? -1.862 -2.946 12.337 1.00 94.19 113 GLN A C 1
ATOM 883 O O . GLN A 1 113 ? -2.575 -2.912 13.341 1.00 94.19 113 GLN A O 1
ATOM 888 N N . GLU A 1 114 ? -1.142 -1.903 11.932 1.00 94.19 114 GLU A N 1
ATOM 889 C CA . GLU A 1 114 ? -1.054 -0.647 12.678 1.00 94.19 114 GLU A CA 1
ATOM 890 C C . GLU A 1 114 ? -2.397 0.097 12.703 1.00 94.19 114 GLU A C 1
ATOM 892 O O . GLU A 1 114 ? -2.837 0.546 13.760 1.00 94.19 114 GLU A O 1
ATOM 897 N N . SER A 1 115 ? -3.125 0.133 11.580 1.00 93.19 115 SER A N 1
ATOM 898 C CA . SER A 1 115 ? -4.480 0.704 11.548 1.00 93.19 115 SER A CA 1
ATOM 899 C C . SER A 1 115 ? -5.442 -0.043 12.478 1.00 93.19 115 SER A C 1
ATOM 901 O O . SER A 1 115 ? -6.152 0.594 13.256 1.00 93.19 115 SER A O 1
ATOM 903 N N . LYS A 1 116 ? -5.426 -1.384 12.492 1.00 92.19 116 LYS A N 1
ATOM 904 C CA . LYS A 1 116 ? -6.225 -2.185 13.440 1.00 92.19 116 LYS A CA 1
ATOM 905 C C . LYS A 1 116 ? -5.803 -1.982 14.894 1.00 92.19 116 LYS A C 1
ATOM 907 O O . LYS A 1 116 ? -6.657 -2.036 15.777 1.00 92.19 116 LYS A O 1
ATOM 912 N N . SER A 1 117 ? -4.517 -1.756 15.151 1.00 92.31 117 SER A N 1
ATOM 913 C CA . SER A 1 117 ? -4.011 -1.406 16.481 1.00 92.31 117 SER A CA 1
ATOM 914 C C . SER A 1 117 ? -4.584 -0.064 16.947 1.00 92.31 117 SER A C 1
ATOM 916 O O . SER A 1 117 ? -5.177 0.011 18.024 1.00 92.31 117 SER A O 1
ATOM 918 N N . LEU A 1 118 ? -4.537 0.967 16.091 1.00 91.44 118 LEU A N 1
ATOM 919 C CA . LEU A 1 118 ? -5.123 2.279 16.380 1.00 91.44 118 LEU A CA 1
ATOM 920 C C . LEU A 1 118 ? -6.631 2.185 16.650 1.00 91.44 118 LEU A C 1
ATOM 922 O O . LEU A 1 118 ? -7.119 2.807 17.590 1.00 91.44 118 LEU A O 1
ATOM 926 N N . LEU A 1 119 ? -7.369 1.367 15.896 1.00 90.56 119 LEU A N 1
ATOM 927 C CA . LEU A 1 119 ? -8.813 1.179 16.087 1.00 90.56 119 LEU A CA 1
ATOM 928 C C . LEU A 1 119 ? -9.198 0.592 17.460 1.00 90.56 119 LEU A C 1
ATOM 930 O O . LEU A 1 119 ? -10.320 0.813 17.925 1.00 90.56 119 LEU A O 1
ATOM 934 N N . LYS A 1 120 ? -8.287 -0.129 18.124 1.00 89.25 120 LYS A N 1
ATOM 935 C CA . LYS A 1 120 ? -8.486 -0.647 19.491 1.00 89.25 120 LYS A CA 1
ATOM 936 C C . LYS A 1 120 ? -8.259 0.425 20.560 1.00 89.25 120 LYS A C 1
ATOM 938 O O . LYS A 1 120 ? -8.813 0.330 21.656 1.00 89.25 120 LYS A O 1
ATOM 943 N N . CYS A 1 121 ? -7.471 1.455 20.258 1.00 87.06 121 CYS A N 1
ATOM 944 C CA . CYS A 1 121 ? -7.185 2.541 21.187 1.00 87.06 121 CYS A CA 1
ATOM 945 C C . CYS A 1 121 ? -8.417 3.436 21.389 1.00 87.06 121 CYS A C 1
ATOM 947 O O . CYS A 1 121 ? -9.036 3.925 20.446 1.00 87.06 121 CYS A O 1
ATOM 949 N N . ARG A 1 122 ? -8.774 3.691 22.654 1.00 79.62 122 ARG A N 1
ATOM 950 C CA . ARG A 1 122 ? -9.974 4.474 23.009 1.00 79.62 122 ARG A CA 1
ATOM 951 C C . ARG A 1 122 ? -9.761 5.990 22.992 1.00 79.62 122 ARG A C 1
ATOM 953 O O . ARG A 1 122 ? -10.741 6.722 23.011 1.00 79.62 122 ARG A O 1
ATOM 960 N N . THR A 1 123 ? -8.514 6.448 22.960 1.00 83.12 123 THR A N 1
ATOM 961 C CA . THR A 1 123 ? -8.117 7.860 23.117 1.00 83.1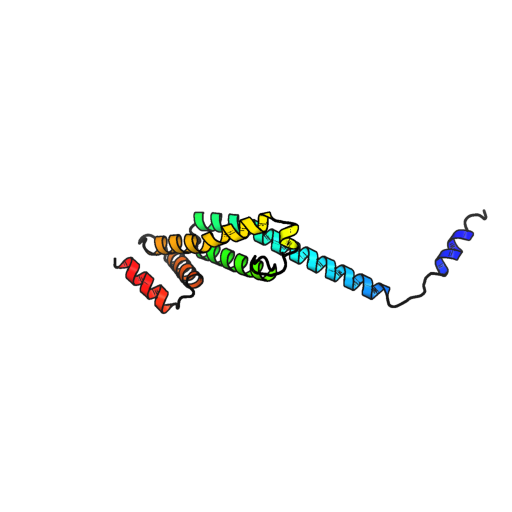2 123 THR A CA 1
ATOM 962 C C . THR A 1 123 ? -7.839 8.570 21.790 1.00 83.12 123 THR A C 1
ATOM 964 O O . THR A 1 123 ? -7.211 9.625 21.773 1.00 83.12 123 THR A O 1
ATOM 967 N N . VAL A 1 124 ? -8.248 7.975 20.672 1.00 86.25 124 VAL A N 1
ATOM 968 C CA . VAL A 1 124 ? -7.949 8.468 19.325 1.00 86.25 124 VAL A CA 1
ATOM 969 C C . VAL A 1 124 ? -9.078 9.372 18.835 1.00 86.25 124 VAL A C 1
ATOM 971 O O . VAL A 1 124 ? -10.237 9.152 19.180 1.00 86.25 124 VAL A O 1
ATOM 974 N N . SER A 1 125 ? -8.750 10.384 18.030 1.00 91.69 125 SER A N 1
ATOM 975 C CA . SER A 1 125 ? -9.753 11.262 17.426 1.00 91.69 125 SER A CA 1
ATOM 976 C C . SER A 1 125 ? -10.661 10.503 16.455 1.00 91.69 125 SER A C 1
ATOM 978 O O . SER A 1 125 ? -10.215 9.597 15.747 1.00 91.69 125 SER A O 1
ATOM 980 N N . ASP A 1 126 ? -11.923 10.923 16.357 1.00 90.75 126 ASP A N 1
ATOM 981 C CA . ASP A 1 126 ? -12.897 10.322 15.434 1.00 90.75 126 ASP A CA 1
ATOM 982 C C . ASP A 1 126 ? -12.411 10.353 13.977 1.00 90.75 126 ASP A C 1
ATOM 984 O O . ASP A 1 126 ? -12.646 9.418 13.213 1.00 90.75 126 ASP A O 1
ATOM 988 N N . HIS A 1 127 ? -11.676 11.405 13.602 1.00 91.56 127 HIS A N 1
ATOM 989 C CA . HIS A 1 127 ? -11.066 11.525 12.282 1.00 91.56 127 HIS A CA 1
ATOM 990 C C . HIS A 1 127 ? -10.040 10.416 12.020 1.00 91.56 127 HIS A C 1
ATOM 992 O O . HIS A 1 127 ? -10.142 9.718 11.015 1.00 91.56 127 HIS A O 1
ATOM 998 N N . ALA A 1 128 ? -9.096 10.202 12.940 1.00 90.62 128 ALA A N 1
ATOM 999 C CA . ALA A 1 128 ? -8.083 9.161 12.785 1.00 90.62 128 ALA A CA 1
ATOM 1000 C C . ALA A 1 128 ? -8.694 7.749 12.842 1.00 90.62 128 ALA A C 1
ATOM 1002 O O . ALA A 1 128 ? -8.240 6.856 12.128 1.00 90.62 128 ALA A O 1
ATOM 1003 N N . VAL A 1 129 ? -9.770 7.550 13.613 1.00 91.88 129 VAL A N 1
ATOM 1004 C CA . VAL A 1 129 ? -10.557 6.305 13.587 1.00 91.88 129 VAL A CA 1
ATOM 1005 C C . VAL A 1 129 ? -11.187 6.087 12.211 1.00 91.88 129 VAL A C 1
ATOM 1007 O O . VAL A 1 129 ? -11.058 4.999 11.653 1.00 91.88 129 VAL A O 1
ATOM 1010 N N . ALA A 1 130 ? -11.833 7.104 11.634 1.00 93.31 130 ALA A N 1
ATOM 1011 C CA . ALA A 1 130 ? -12.437 7.004 10.306 1.00 93.31 130 ALA A CA 1
ATOM 1012 C C . ALA A 1 130 ? -11.389 6.711 9.221 1.00 93.31 130 ALA A C 1
ATOM 1014 O O . ALA A 1 130 ? -11.608 5.857 8.361 1.00 93.31 130 ALA A O 1
ATOM 1015 N N . GLU A 1 131 ? -10.230 7.369 9.277 1.00 94.50 131 GLU A N 1
ATOM 1016 C CA . GLU A 1 131 ? -9.129 7.115 8.350 1.00 94.50 131 GLU A CA 1
ATOM 1017 C C . GLU A 1 131 ? -8.567 5.696 8.483 1.00 94.50 131 GLU A C 1
ATOM 1019 O O . GLU A 1 131 ? -8.374 5.015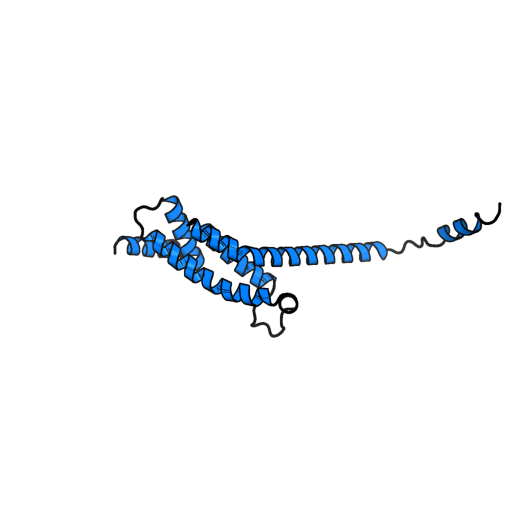 7.473 1.00 94.50 131 GLU A O 1
ATOM 1024 N N . ALA A 1 132 ? -8.348 5.217 9.709 1.00 93.69 132 ALA A N 1
ATOM 1025 C CA . ALA A 1 132 ? -7.877 3.859 9.961 1.00 93.69 132 ALA A CA 1
ATOM 1026 C C . ALA A 1 132 ? -8.901 2.800 9.520 1.00 93.69 132 ALA A C 1
ATOM 1028 O O . ALA A 1 132 ? -8.515 1.784 8.941 1.00 93.69 132 ALA A O 1
ATOM 1029 N N . LEU A 1 133 ? -10.200 3.051 9.716 1.00 93.06 133 LEU A N 1
ATOM 1030 C CA . LEU A 1 133 ? -11.272 2.167 9.256 1.00 93.06 133 LEU A CA 1
ATOM 1031 C C . LEU A 1 133 ? -11.314 2.096 7.723 1.00 93.06 133 LEU A C 1
ATOM 1033 O O . LEU A 1 133 ? -11.330 1.005 7.159 1.00 93.06 133 LEU A O 1
ATOM 1037 N N . CYS A 1 134 ? -11.255 3.246 7.043 1.00 94.31 134 CYS A N 1
ATOM 1038 C CA . CYS A 1 134 ? -11.162 3.314 5.583 1.00 94.31 134 CYS A CA 1
ATOM 1039 C C . CYS A 1 134 ? -9.911 2.599 5.062 1.00 94.31 134 CYS A C 1
ATOM 1041 O O . CYS A 1 134 ? -9.974 1.879 4.069 1.00 94.31 134 CYS A O 1
ATOM 1043 N N . SER A 1 135 ? -8.776 2.776 5.740 1.00 95.12 135 SER A N 1
ATOM 1044 C CA . SER A 1 135 ? -7.530 2.082 5.422 1.00 95.12 135 SER A CA 1
ATOM 1045 C C . SER A 1 135 ? -7.701 0.562 5.512 1.00 95.12 135 SER A C 1
ATOM 1047 O O . SER A 1 135 ? -7.387 -0.142 4.556 1.00 95.12 135 SER A O 1
ATOM 1049 N N . ALA A 1 136 ? -8.252 0.051 6.616 1.00 92.81 136 ALA A N 1
ATOM 1050 C CA . ALA A 1 136 ? -8.505 -1.378 6.792 1.00 92.81 136 ALA A CA 1
ATOM 1051 C C . ALA A 1 136 ? -9.484 -1.926 5.738 1.00 92.81 136 ALA A C 1
ATOM 1053 O O . ALA A 1 136 ? -9.226 -2.970 5.147 1.00 92.81 136 ALA A O 1
ATOM 1054 N N . MET A 1 137 ? -10.554 -1.186 5.429 1.00 94.12 137 MET A N 1
ATOM 1055 C CA . MET A 1 137 ? -11.510 -1.549 4.378 1.00 94.12 137 MET A CA 1
ATOM 1056 C C . MET A 1 137 ? -10.851 -1.707 3.009 1.00 94.12 137 MET A C 1
ATOM 1058 O O . MET A 1 137 ? -11.059 -2.717 2.341 1.00 94.12 137 MET A O 1
ATOM 1062 N N . LEU A 1 138 ? -10.045 -0.720 2.606 1.00 93.31 138 LEU A N 1
ATOM 1063 C CA . LEU A 1 138 ? -9.356 -0.715 1.316 1.00 93.31 138 LEU A CA 1
ATOM 1064 C C . LEU A 1 138 ? -8.290 -1.813 1.216 1.00 93.31 138 LEU A C 1
ATOM 1066 O O . LEU A 1 138 ? -8.059 -2.337 0.133 1.00 93.31 138 LEU A O 1
ATOM 1070 N N . LEU A 1 139 ? -7.621 -2.151 2.322 1.00 92.06 139 LEU A N 1
ATOM 1071 C CA . LEU A 1 139 ? -6.572 -3.174 2.339 1.00 92.06 139 LEU A CA 1
ATOM 1072 C C . LEU A 1 139 ? -7.097 -4.598 2.544 1.00 92.06 139 LEU A C 1
ATOM 1074 O O . LEU A 1 139 ? -6.355 -5.541 2.278 1.00 92.06 139 LEU A O 1
ATOM 1078 N N . GLU A 1 140 ? -8.322 -4.789 3.025 1.00 89.94 140 GLU A N 1
ATOM 1079 C CA . GLU A 1 140 ? -8.951 -6.114 3.167 1.00 89.94 140 GLU A CA 1
ATOM 1080 C C . GLU A 1 140 ? -10.029 -6.378 2.116 1.00 89.94 140 GLU A C 1
ATOM 1082 O O . GLU A 1 140 ? -10.658 -7.432 2.153 1.00 89.94 140 GLU A O 1
ATOM 1087 N N . ASP A 1 141 ? -10.249 -5.434 1.195 1.00 87.62 141 ASP A N 1
ATOM 1088 C CA . ASP A 1 141 ? -11.309 -5.498 0.183 1.00 87.62 141 ASP A CA 1
ATOM 1089 C C . ASP A 1 141 ? -12.684 -5.810 0.819 1.00 87.62 141 ASP A C 1
ATOM 1091 O O . ASP A 1 141 ? -13.527 -6.520 0.267 1.00 87.62 141 ASP A O 1
ATOM 1095 N N . SER A 1 142 ? -12.900 -5.293 2.036 1.00 86.25 142 SER A N 1
ATOM 1096 C CA . SER A 1 142 ? -14.045 -5.631 2.878 1.00 86.25 142 SER A CA 1
ATOM 1097 C C . SER A 1 142 ? -15.194 -4.641 2.701 1.00 86.25 142 SER A C 1
ATOM 1099 O O . SER A 1 142 ? -15.012 -3.454 2.416 1.00 86.25 142 SER A O 1
ATOM 1101 N N . SER A 1 143 ? -16.426 -5.127 2.878 1.00 90.06 143 SER A N 1
ATOM 1102 C CA . SER A 1 143 ? -17.592 -4.243 2.842 1.00 90.06 143 SER A CA 1
ATOM 1103 C C . SER A 1 143 ? -17.595 -3.293 4.052 1.00 90.06 143 SER A C 1
ATOM 1105 O O . SER A 1 143 ? -17.171 -3.696 5.140 1.00 90.06 143 SER A O 1
ATOM 1107 N N . PRO A 1 144 ? -18.167 -2.078 3.933 1.00 87.38 144 PRO A N 1
ATOM 1108 C CA . PRO A 1 144 ? -18.274 -1.151 5.062 1.00 87.38 144 PRO A CA 1
ATOM 1109 C C . PRO A 1 144 ? -18.970 -1.765 6.285 1.00 87.38 144 PRO A C 1
ATOM 1111 O O . PRO A 1 144 ? -18.616 -1.468 7.422 1.00 87.38 144 PRO A O 1
ATOM 1114 N N . ARG A 1 145 ? -19.949 -2.657 6.056 1.00 88.44 145 ARG A N 1
ATOM 1115 C CA . ARG A 1 145 ? -20.654 -3.375 7.129 1.00 88.44 145 ARG A CA 1
ATOM 1116 C C . ARG A 1 145 ? -19.730 -4.330 7.881 1.00 88.44 145 ARG A C 1
ATOM 1118 O O . ARG A 1 145 ? -19.801 -4.378 9.103 1.00 88.44 145 ARG A O 1
ATOM 1125 N N . GLN A 1 146 ? -18.884 -5.064 7.159 1.00 89.75 146 GLN A N 1
ATOM 1126 C CA . GLN A 1 146 ? -17.943 -6.013 7.751 1.00 89.75 146 GLN A CA 1
ATOM 1127 C C . GLN A 1 146 ? -16.884 -5.283 8.582 1.00 89.75 146 GLN A C 1
ATOM 1129 O O . GLN A 1 146 ? -16.724 -5.584 9.759 1.00 89.75 146 GLN A O 1
ATOM 1134 N N . ALA A 1 147 ? -16.244 -4.258 8.015 1.00 88.75 147 ALA A N 1
ATOM 1135 C CA . ALA A 1 147 ? -15.226 -3.489 8.728 1.00 88.75 147 ALA A CA 1
ATOM 1136 C C . ALA A 1 147 ? -15.777 -2.792 9.980 1.00 88.75 147 ALA A C 1
ATOM 1138 O O . ALA A 1 147 ? -15.110 -2.745 11.013 1.00 88.75 147 ALA A O 1
ATOM 1139 N N . LEU A 1 148 ? -17.016 -2.288 9.915 1.00 87.62 148 LEU A N 1
ATOM 1140 C CA . LEU A 1 148 ? -17.690 -1.731 11.084 1.00 87.62 148 LEU A CA 1
ATOM 1141 C C . LEU A 1 148 ? -17.964 -2.805 12.146 1.00 87.62 148 LEU A C 1
ATOM 1143 O O . LEU A 1 148 ? -17.744 -2.554 13.329 1.00 87.62 148 LEU A O 1
ATOM 1147 N N . ALA A 1 149 ? -18.430 -3.993 11.751 1.00 89.75 149 ALA A N 1
ATOM 1148 C CA . ALA A 1 149 ? -18.648 -5.097 12.682 1.00 89.75 149 ALA A CA 1
ATOM 1149 C C . ALA A 1 149 ? -17.341 -5.509 13.381 1.00 89.75 149 ALA A C 1
ATOM 1151 O O . ALA A 1 149 ? -17.317 -5.617 14.608 1.00 89.75 149 ALA A O 1
ATOM 1152 N N . ASP A 1 150 ? -16.247 -5.644 12.628 1.00 87.88 150 ASP A N 1
ATOM 1153 C CA . ASP A 1 150 ? -14.926 -5.995 13.160 1.00 87.88 150 ASP A CA 1
ATOM 1154 C C . ASP A 1 150 ? -14.387 -4.919 14.112 1.00 87.88 150 ASP A C 1
ATOM 1156 O O . ASP A 1 150 ? -13.847 -5.232 15.175 1.00 87.88 150 ASP A O 1
ATOM 1160 N N . PHE A 1 151 ? -14.603 -3.642 13.789 1.00 88.19 151 PHE A N 1
ATOM 1161 C CA . PHE A 1 151 ? -14.285 -2.522 14.673 1.00 88.19 151 PHE A CA 1
ATOM 1162 C C . PHE A 1 151 ? -15.065 -2.570 15.995 1.00 88.19 151 PHE A C 1
ATOM 1164 O O . PHE A 1 151 ? -14.482 -2.413 17.071 1.00 88.19 151 PHE A O 1
ATOM 1171 N N . LEU A 1 152 ? -16.380 -2.801 15.935 1.00 90.06 152 LEU A N 1
ATOM 1172 C CA . LEU A 1 152 ? -17.227 -2.882 17.128 1.00 90.06 152 LEU A CA 1
ATOM 1173 C C . LEU A 1 152 ? -16.845 -4.074 18.013 1.00 90.06 152 LEU A C 1
ATOM 1175 O O . LEU A 1 152 ? -16.821 -3.941 19.238 1.00 90.06 152 LEU A O 1
ATOM 1179 N N . LEU A 1 153 ? -16.508 -5.216 17.407 1.00 88.19 153 LEU A N 1
ATOM 1180 C CA . LEU A 1 153 ? -15.988 -6.380 18.124 1.00 88.19 153 LEU A CA 1
ATOM 1181 C C . LEU A 1 153 ? -14.664 -6.053 18.820 1.00 88.19 153 LEU A C 1
ATOM 1183 O O . LEU A 1 153 ? -14.536 -6.306 20.016 1.00 88.19 153 LEU A O 1
ATOM 1187 N N . ALA A 1 154 ? -13.730 -5.414 18.112 1.00 85.19 154 ALA A N 1
ATOM 1188 C CA . ALA A 1 154 ? -12.408 -5.076 18.634 1.00 85.19 154 ALA A CA 1
ATOM 1189 C C . ALA A 1 154 ? -12.426 -4.112 19.834 1.00 85.19 154 ALA A C 1
ATOM 1191 O O . ALA A 1 154 ? -11.480 -4.113 20.614 1.00 85.19 154 ALA A O 1
ATOM 1192 N N . ARG A 1 155 ? -13.475 -3.291 19.997 1.00 82.00 155 ARG A N 1
ATOM 1193 C CA . ARG A 1 155 ? -13.632 -2.377 21.151 1.00 82.00 155 ARG A CA 1
ATOM 1194 C C . ARG A 1 155 ? -14.384 -2.985 22.335 1.00 82.00 155 ARG A C 1
ATOM 1196 O O . ARG A 1 155 ? -14.371 -2.394 23.423 1.00 82.00 155 ARG A O 1
ATOM 1203 N N . LYS A 1 156 ? -15.084 -4.101 22.109 1.00 81.50 156 LYS A N 1
ATOM 1204 C CA . LYS A 1 156 ? -15.865 -4.821 23.123 1.00 81.50 156 LYS A CA 1
ATOM 1205 C C . LYS A 1 156 ? -14.993 -5.777 23.942 1.00 81.50 156 LYS A C 1
ATOM 1207 O O . LYS A 1 156 ? -15.230 -5.905 25.140 1.00 81.50 156 LYS A O 1
ATOM 1212 N N . SER A 1 157 ? -14.050 -6.447 23.282 1.00 56.12 157 SER A N 1
ATOM 1213 C CA . SER A 1 157 ? -12.974 -7.257 23.879 1.00 56.12 157 SER A CA 1
ATOM 1214 C C . SER A 1 157 ? -11.866 -6.389 24.457 1.00 56.12 157 SER A C 1
ATOM 1216 O O . SER A 1 157 ? -11.319 -6.778 25.507 1.00 56.12 157 SER A O 1
#

Sequence (157 aa):
LEAVRGLQQRRARGRTTGPAASSQRETTCQSQEKFYCLAAQIQLLLQIPEKIWSSMESSQYLSATRLYLLCCHLRGLLQLDSSSTHYSPILACFPILARQVAAASHFRSTILQESKSLLKCRTVSDHAVAEALCSAMLLEDSSPRQALADFLLARKS

Radius of gyration: 27.22 Å; chains: 1; bounding box: 56×56×80 Å

pLDDT: mean 78.62, std 16.57, range [43.91, 95.88]

Secondary structure (DSSP, 8-state):
--TTGGGTTTTTS-----THHHHHHHHHHHHHHHHHHHHHHHHHHHHHHHHHHHHHHTT-HHHHHHHHHHHHHHHHHTT--TTSSS--HHHHH-HHHHHHHHHHHHHHHHHHHHHHHHHH-TTS-HHHHHHHHHHHHHHHT--HHHHHHHHHHHHH-